Protein AF-A0A538H5U3-F1 (afdb_monomer_lite)

Foldseek 3Di:
DDDDDDAWDWDQALPDTDTHHDDDPDPVVLVVVQVVQVVDPDRDDRDPDDDFVPPPWWKKFQDWFQDDVRLVVSQVVCVVVVNPPFDWDADSPGTITTIDTDDPDPVRQVVVQVVSVVVPTNIDIDGDD

Radius of gyration: 19.29 Å; chains: 1; bounding box: 53×36×42 Å

pLDDT: mean 81.18, std 13.96, range [40.25, 96.81]

Structure (mmCIF, N/CA/C/O backbone):
data_AF-A0A538H5U3-F1
#
_entry.id   AF-A0A538H5U3-F1
#
loop_
_atom_site.group_PDB
_atom_site.id
_atom_site.type_symbol
_atom_site.label_atom_id
_atom_site.label_alt_id
_atom_site.label_comp_id
_atom_site.label_asym_id
_atom_site.label_entity_id
_atom_site.label_seq_id
_atom_site.pdbx_PDB_ins_code
_atom_site.Cartn_x
_atom_site.Cartn_y
_atom_site.Cartn_z
_atom_site.occupancy
_atom_site.B_iso_or_equiv
_atom_site.auth_seq_id
_atom_site.auth_comp_id
_atom_site.auth_asym_id
_atom_site.auth_atom_id
_atom_site.pdbx_PDB_model_num
ATOM 1 N N . MET A 1 1 ? 34.762 -12.900 -8.981 1.00 40.25 1 MET A N 1
ATOM 2 C CA . MET A 1 1 ? 33.524 -12.637 -8.218 1.00 40.25 1 MET A CA 1
ATOM 3 C C . MET A 1 1 ? 32.520 -12.069 -9.204 1.00 40.25 1 MET A C 1
ATOM 5 O O . MET A 1 1 ? 32.847 -11.065 -9.822 1.00 40.25 1 MET A O 1
ATOM 9 N N . ALA A 1 2 ? 31.402 -12.750 -9.464 1.00 48.62 2 ALA A N 1
ATOM 10 C CA . ALA A 1 2 ? 30.382 -12.232 -10.377 1.00 48.62 2 ALA A CA 1
ATOM 11 C C . ALA A 1 2 ? 29.646 -11.078 -9.681 1.00 48.62 2 ALA A C 1
ATOM 13 O O . ALA A 1 2 ? 29.140 -11.260 -8.575 1.00 48.62 2 ALA A O 1
ATOM 14 N N . GLN A 1 3 ? 29.654 -9.892 -10.285 1.00 57.41 3 GLN A N 1
ATOM 15 C CA . GLN A 1 3 ? 28.801 -8.782 -9.862 1.00 57.41 3 GLN A CA 1
ATOM 16 C C . GLN A 1 3 ? 27.372 -9.131 -10.309 1.00 57.41 3 GLN A C 1
ATOM 18 O O . GLN A 1 3 ? 27.174 -9.483 -11.468 1.00 57.41 3 GLN A O 1
ATOM 23 N N . GLY A 1 4 ? 26.411 -9.166 -9.381 1.00 59.28 4 GLY A N 1
ATOM 24 C CA . GLY A 1 4 ? 25.007 -9.490 -9.678 1.00 59.28 4 GLY A CA 1
ATOM 25 C C . GLY A 1 4 ? 24.301 -8.416 -10.518 1.00 59.28 4 GLY A C 1
ATOM 26 O O . GLY A 1 4 ? 24.889 -7.379 -10.818 1.00 59.28 4 GLY A O 1
ATOM 27 N N . PHE A 1 5 ? 23.033 -8.653 -10.881 1.00 65.88 5 PHE A N 1
ATOM 28 C CA . PHE A 1 5 ? 22.211 -7.668 -11.597 1.00 65.88 5 PHE A CA 1
ATOM 29 C C . PHE A 1 5 ? 21.986 -6.419 -10.745 1.00 65.88 5 PHE A C 1
ATOM 31 O O . PHE A 1 5 ? 21.582 -6.506 -9.586 1.00 65.88 5 PHE A O 1
ATOM 38 N N . THR A 1 6 ? 22.213 -5.253 -11.337 1.00 62.59 6 THR A N 1
ATOM 39 C CA . THR A 1 6 ? 21.736 -3.978 -10.801 1.00 62.59 6 THR A CA 1
ATOM 40 C C . THR A 1 6 ? 20.250 -3.808 -11.185 1.00 62.59 6 THR A C 1
ATOM 42 O O . THR A 1 6 ? 19.846 -4.260 -12.253 1.00 62.59 6 THR A O 1
ATOM 45 N N . PHE A 1 7 ? 19.421 -3.199 -10.316 1.00 64.56 7 PHE A N 1
ATOM 46 C CA . PHE A 1 7 ? 17.968 -2.937 -10.508 1.00 64.56 7 PHE A CA 1
ATOM 47 C C . PHE A 1 7 ? 16.969 -4.102 -10.321 1.00 64.56 7 PHE A C 1
ATOM 49 O O . PHE A 1 7 ? 15.891 -4.095 -10.914 1.00 64.56 7 PHE A O 1
ATOM 56 N N . THR A 1 8 ? 17.265 -5.072 -9.450 1.00 70.94 8 THR A N 1
ATOM 57 C CA . THR A 1 8 ? 16.282 -6.079 -9.000 1.00 70.94 8 THR A CA 1
ATOM 58 C C . THR A 1 8 ? 15.445 -5.608 -7.796 1.00 70.94 8 THR A C 1
ATOM 60 O O . THR A 1 8 ? 16.026 -5.128 -6.827 1.00 70.94 8 THR A O 1
ATOM 63 N N . ALA A 1 9 ? 14.129 -5.817 -7.786 1.00 70.94 9 ALA A N 1
ATOM 64 C CA . ALA A 1 9 ? 13.249 -5.738 -6.622 1.00 70.94 9 ALA A CA 1
ATOM 65 C C . ALA A 1 9 ? 12.913 -7.142 -6.095 1.00 70.94 9 ALA A C 1
ATOM 67 O O . ALA A 1 9 ? 13.073 -8.135 -6.805 1.00 70.94 9 ALA A O 1
ATOM 68 N N . ILE A 1 10 ? 12.473 -7.218 -4.839 1.00 73.25 10 ILE A N 1
ATOM 69 C CA . ILE A 1 10 ? 11.878 -8.429 -4.284 1.00 73.25 10 ILE A CA 1
ATOM 70 C C . ILE A 1 10 ? 10.392 -8.184 -4.113 1.00 73.25 10 ILE A C 1
ATOM 72 O O . ILE A 1 10 ? 10.000 -7.316 -3.340 1.00 73.25 10 ILE A O 1
ATOM 76 N N . GLU A 1 11 ? 9.577 -8.948 -4.821 1.00 71.88 11 GLU A N 1
ATOM 77 C CA . GLU A 1 11 ? 8.144 -8.971 -4.564 1.00 71.88 11 GLU A CA 1
ATOM 78 C C . GLU A 1 11 ? 7.866 -10.009 -3.497 1.00 71.88 11 GLU A C 1
ATOM 80 O O . GLU A 1 11 ? 8.173 -11.198 -3.659 1.00 71.88 11 GLU A O 1
ATOM 85 N N . VAL A 1 12 ? 7.356 -9.496 -2.376 1.00 68.81 12 VAL A N 1
ATOM 86 C CA . VAL A 1 12 ? 6.951 -10.288 -1.226 1.00 68.81 12 VAL A CA 1
ATOM 87 C C . VAL A 1 12 ? 5.613 -10.903 -1.572 1.00 68.81 12 VAL A C 1
ATOM 89 O O . VAL A 1 12 ? 4.557 -10.283 -1.482 1.00 68.81 12 VAL A O 1
ATOM 92 N N . GLY A 1 13 ? 5.684 -12.154 -1.995 1.00 61.12 13 GLY A N 1
ATOM 93 C CA . GLY A 1 13 ? 4.560 -13.043 -1.832 1.00 61.12 13 GLY A CA 1
ATOM 94 C C . GLY A 1 13 ? 4.479 -13.446 -0.367 1.00 61.12 13 GLY A C 1
ATOM 95 O O . GLY A 1 13 ? 5.483 -13.518 0.339 1.00 61.12 13 GLY A O 1
ATOM 96 N N . CYS A 1 14 ? 3.287 -13.799 0.086 1.00 63.03 14 CYS A N 1
ATOM 97 C CA . CYS A 1 14 ? 3.049 -14.233 1.462 1.00 63.03 14 CYS A CA 1
ATOM 98 C C . CYS A 1 14 ? 3.954 -15.403 1.905 1.00 63.03 14 CYS A C 1
ATOM 100 O O . CYS A 1 14 ? 4.133 -15.633 3.095 1.00 63.03 14 CYS A O 1
ATOM 102 N N . ASN A 1 15 ? 4.496 -16.173 0.954 1.00 67.31 15 ASN A N 1
ATOM 103 C CA . ASN A 1 15 ? 5.328 -17.352 1.208 1.00 67.31 15 ASN A CA 1
ATOM 104 C C . ASN A 1 15 ? 6.512 -17.479 0.239 1.00 67.31 15 ASN A C 1
ATOM 106 O O . ASN A 1 15 ? 7.179 -18.513 0.209 1.00 67.31 15 ASN A O 1
ATOM 110 N N . GLU A 1 16 ? 6.743 -16.476 -0.602 1.00 69.06 16 GLU A N 1
ATOM 111 C CA . GLU A 1 16 ? 7.775 -16.536 -1.628 1.00 69.06 16 GLU A CA 1
ATOM 112 C C . GLU A 1 16 ? 8.367 -15.161 -1.894 1.00 69.06 16 GLU A C 1
ATOM 114 O O . GLU A 1 16 ? 7.733 -14.131 -1.685 1.00 69.06 16 GLU A O 1
ATOM 119 N N . PHE A 1 17 ? 9.593 -15.169 -2.398 1.00 70.12 17 PHE A N 1
ATOM 120 C CA . PHE A 1 17 ? 10.297 -13.961 -2.783 1.00 70.12 17 PHE A CA 1
ATOM 121 C C . PHE A 1 17 ? 10.656 -14.071 -4.254 1.00 70.12 17 PHE A C 1
ATOM 123 O O . PHE A 1 17 ? 11.394 -14.975 -4.656 1.00 70.12 17 PHE A O 1
ATOM 130 N N . ARG A 1 18 ? 10.136 -13.150 -5.061 1.00 78.00 18 ARG A N 1
ATOM 131 C CA . ARG A 1 18 ? 10.490 -13.057 -6.481 1.00 78.00 18 ARG A CA 1
ATOM 132 C C . ARG A 1 18 ? 11.540 -11.985 -6.661 1.00 78.00 18 ARG A C 1
ATOM 134 O O . ARG A 1 18 ? 11.316 -10.872 -6.218 1.00 78.00 18 ARG A O 1
ATOM 141 N N . VAL A 1 19 ? 12.652 -12.295 -7.325 1.00 78.38 19 VAL A N 1
ATOM 142 C CA . VAL A 1 19 ? 13.695 -11.311 -7.655 1.00 78.38 19 VAL A CA 1
ATOM 143 C C . VAL A 1 19 ? 13.455 -10.810 -9.076 1.00 78.38 19 VAL A C 1
ATOM 145 O O . VAL A 1 19 ? 13.689 -11.538 -10.039 1.00 78.38 19 VAL A O 1
ATOM 148 N N . VAL A 1 20 ? 12.975 -9.581 -9.209 1.00 78.06 20 VAL A N 1
ATOM 149 C CA . VAL A 1 20 ? 12.449 -9.023 -10.462 1.00 78.06 20 VAL A CA 1
ATOM 150 C C . VAL A 1 20 ? 13.281 -7.835 -10.919 1.00 78.06 20 VAL A C 1
ATOM 152 O O . VAL A 1 20 ? 13.527 -6.945 -10.127 1.00 78.06 20 VAL A O 1
ATOM 155 N N . ILE A 1 21 ? 13.739 -7.765 -12.170 1.00 78.50 21 ILE A N 1
ATOM 156 C CA . ILE A 1 21 ? 14.490 -6.589 -12.659 1.00 78.50 21 ILE A CA 1
ATOM 157 C C . ILE A 1 21 ? 13.496 -5.544 -13.175 1.00 78.50 21 ILE A C 1
ATOM 159 O O . ILE A 1 21 ? 12.638 -5.881 -13.989 1.00 78.50 21 ILE A O 1
ATOM 163 N N . ARG A 1 22 ? 13.618 -4.293 -12.716 1.00 70.50 22 ARG A N 1
ATOM 164 C CA . ARG A 1 22 ? 12.764 -3.151 -13.100 1.00 70.50 22 ARG A CA 1
ATOM 165 C C . ARG A 1 22 ? 13.595 -2.029 -13.744 1.00 70.50 22 ARG A C 1
ATOM 167 O O . ARG A 1 22 ? 14.820 -2.096 -13.774 1.00 70.50 22 ARG A O 1
ATOM 174 N N . GLY A 1 23 ? 12.936 -0.975 -14.233 1.00 65.44 23 GLY A N 1
ATOM 175 C CA . GLY A 1 23 ? 13.608 0.242 -14.723 1.00 65.44 23 GLY A CA 1
ATOM 176 C C . GLY A 1 23 ? 14.023 0.205 -16.195 1.00 65.44 23 GLY A C 1
ATOM 177 O O . GLY A 1 23 ? 14.819 1.032 -16.631 1.00 65.44 23 GLY A O 1
ATOM 178 N N . TYR A 1 24 ? 13.478 -0.740 -16.958 1.00 74.38 24 TYR A N 1
ATOM 179 C CA . TYR A 1 24 ? 13.530 -0.736 -18.413 1.00 74.38 24 TYR A CA 1
ATOM 180 C C . TYR A 1 24 ? 12.115 -0.602 -18.967 1.00 74.38 24 TYR A C 1
ATOM 182 O O . TYR A 1 24 ? 11.163 -1.168 -18.439 1.00 74.38 24 TYR A O 1
ATOM 190 N N . ASP A 1 25 ? 11.993 0.149 -20.050 1.00 71.62 25 ASP A N 1
ATOM 191 C CA . ASP A 1 25 ? 10.736 0.477 -20.718 1.00 71.62 25 ASP A CA 1
ATOM 192 C C . ASP A 1 25 ? 10.589 -0.245 -22.067 1.00 71.62 25 ASP A C 1
ATOM 194 O O . ASP A 1 25 ? 9.581 -0.084 -22.756 1.00 71.62 25 ASP A O 1
ATOM 198 N N . THR A 1 26 ? 11.570 -1.079 -22.448 1.00 81.69 26 THR A N 1
ATOM 199 C CA . THR A 1 26 ? 11.531 -1.830 -23.708 1.00 81.69 26 THR A CA 1
ATOM 200 C C . THR A 1 26 ? 11.786 -3.326 -23.548 1.00 81.69 26 THR A C 1
ATOM 202 O O . THR A 1 26 ? 12.630 -3.786 -22.775 1.00 81.69 26 THR A O 1
ATOM 205 N N . PHE A 1 27 ? 11.091 -4.100 -24.379 1.00 82.94 27 PHE A N 1
ATOM 206 C CA . PHE A 1 27 ? 11.262 -5.546 -24.497 1.00 82.94 27 PHE A CA 1
ATOM 207 C C . PHE A 1 27 ? 12.662 -5.942 -24.986 1.00 82.94 27 PHE A C 1
ATOM 209 O O . PHE A 1 27 ? 13.217 -6.948 -24.548 1.00 82.94 27 PHE A O 1
ATOM 216 N N . ALA A 1 28 ? 13.256 -5.134 -25.868 1.00 88.62 28 ALA A N 1
ATOM 217 C CA . ALA A 1 28 ? 14.603 -5.377 -26.371 1.00 88.62 28 ALA A CA 1
ATOM 218 C C . ALA A 1 28 ? 15.636 -5.351 -25.232 1.00 88.62 28 ALA A C 1
ATOM 220 O O . ALA A 1 28 ? 16.482 -6.242 -25.154 1.00 88.62 28 ALA A O 1
ATOM 221 N N . THR A 1 29 ? 15.515 -4.387 -24.311 1.00 84.19 29 THR A N 1
ATOM 222 C CA . THR A 1 29 ? 16.334 -4.327 -23.093 1.00 84.19 29 THR A CA 1
ATOM 223 C C . THR A 1 29 ? 16.114 -5.561 -22.214 1.00 84.19 29 THR A C 1
ATOM 225 O O . THR A 1 29 ? 17.083 -6.161 -21.752 1.00 84.19 29 THR A O 1
ATOM 228 N N . ALA A 1 30 ? 14.864 -6.003 -22.043 1.00 84.50 30 ALA A N 1
ATOM 229 C CA . ALA A 1 30 ? 14.535 -7.179 -21.236 1.00 84.50 30 ALA A CA 1
ATOM 230 C C . ALA A 1 30 ? 15.154 -8.486 -21.780 1.00 84.50 30 ALA A C 1
ATOM 232 O O . ALA A 1 30 ? 15.736 -9.267 -21.025 1.00 84.50 30 ALA A O 1
ATOM 233 N N . VAL A 1 31 ? 15.082 -8.715 -23.098 1.00 89.62 31 VAL A N 1
ATOM 234 C CA . VAL A 1 31 ? 15.668 -9.899 -23.761 1.00 89.62 31 VAL A CA 1
ATOM 235 C C . VAL A 1 31 ? 17.191 -9.876 -23.694 1.00 89.62 31 VAL A C 1
ATOM 237 O O . VAL A 1 31 ? 17.803 -10.901 -23.400 1.00 89.62 31 VAL A O 1
ATOM 240 N N . ALA A 1 32 ? 17.808 -8.709 -23.896 1.00 88.12 32 ALA A N 1
ATOM 241 C CA . ALA A 1 32 ? 19.256 -8.570 -23.787 1.00 88.12 32 ALA A CA 1
ATOM 242 C C . ALA A 1 32 ? 19.762 -8.949 -22.381 1.00 88.12 32 ALA A C 1
ATOM 244 O O . ALA A 1 32 ? 20.723 -9.710 -22.260 1.00 88.12 32 ALA A O 1
ATOM 245 N N . ILE A 1 33 ? 19.066 -8.497 -21.330 1.00 85.06 33 ILE A N 1
ATOM 246 C CA . ILE A 1 33 ? 19.362 -8.848 -19.931 1.00 85.06 33 ILE A CA 1
ATOM 247 C C . ILE A 1 33 ? 19.188 -10.355 -19.693 1.00 85.06 33 ILE A C 1
ATOM 249 O O . ILE A 1 33 ? 20.033 -10.993 -19.061 1.00 85.06 33 ILE A O 1
ATOM 253 N N . GLN A 1 34 ? 18.114 -10.955 -20.212 1.00 88.00 34 GLN A N 1
ATOM 254 C CA . GLN A 1 34 ? 17.884 -12.396 -20.095 1.00 88.00 34 GLN A CA 1
ATOM 255 C C . GLN A 1 34 ? 18.978 -13.220 -20.790 1.00 88.00 34 GLN A C 1
ATOM 257 O O . GLN A 1 34 ? 19.439 -14.220 -20.233 1.00 88.00 34 GLN A O 1
ATOM 262 N N . ASP A 1 35 ? 19.397 -12.823 -21.988 1.00 90.19 35 ASP A N 1
ATOM 263 C CA . ASP A 1 35 ? 20.439 -13.518 -22.742 1.00 90.19 35 ASP A CA 1
ATOM 264 C C . ASP A 1 35 ? 21.804 -13.410 -22.056 1.00 90.19 35 ASP A C 1
ATOM 266 O O . ASP A 1 35 ? 22.543 -14.397 -21.993 1.00 90.19 35 ASP A O 1
ATOM 270 N N . GLU A 1 36 ? 22.131 -12.248 -21.484 1.00 85.38 36 GLU A N 1
ATOM 271 C CA . GLU A 1 36 ? 23.310 -12.064 -20.634 1.00 85.38 36 GLU A CA 1
ATOM 272 C C . GLU A 1 36 ? 23.256 -12.981 -19.402 1.00 85.38 36 GLU A C 1
ATOM 274 O O . GLU A 1 36 ? 24.214 -13.705 -19.110 1.00 85.38 36 GLU A O 1
ATOM 279 N N . ALA A 1 37 ? 22.105 -13.042 -18.730 1.00 84.50 37 ALA A N 1
ATOM 280 C CA . ALA A 1 37 ? 21.898 -13.875 -17.551 1.00 84.50 37 ALA A CA 1
ATOM 281 C C . ALA A 1 37 ? 22.051 -15.374 -17.830 1.00 84.50 37 ALA A C 1
ATOM 283 O O . ALA A 1 37 ? 22.656 -16.107 -17.041 1.00 84.50 37 ALA A O 1
ATOM 284 N N . ARG A 1 38 ? 21.524 -15.837 -18.969 1.00 88.12 38 ARG A N 1
ATOM 285 C CA . ARG A 1 38 ? 21.533 -17.251 -19.371 1.00 88.12 38 ARG A CA 1
ATOM 286 C C . ARG A 1 38 ? 22.908 -17.763 -19.782 1.00 88.12 38 ARG A C 1
ATOM 288 O O . ARG A 1 38 ? 23.121 -18.975 -19.751 1.00 88.12 38 ARG A O 1
ATOM 295 N N . ARG A 1 39 ? 23.849 -16.870 -20.111 1.00 86.62 39 ARG A N 1
ATOM 296 C CA . ARG A 1 39 ? 25.274 -17.222 -20.270 1.00 86.62 39 ARG A CA 1
ATOM 297 C C . ARG A 1 39 ? 25.924 -17.617 -18.939 1.00 86.62 39 ARG A C 1
ATOM 299 O O . ARG A 1 39 ? 26.971 -18.258 -18.946 1.00 86.62 39 ARG A O 1
ATOM 306 N N . SER A 1 40 ? 25.291 -17.274 -17.817 1.00 81.44 40 SER A N 1
ATOM 307 C CA . SER A 1 40 ? 25.631 -17.729 -16.465 1.00 81.44 40 SER A CA 1
ATOM 308 C C . SER A 1 40 ? 24.688 -18.863 -16.008 1.00 81.44 40 SER A C 1
ATOM 310 O O . SER A 1 40 ? 24.036 -19.527 -16.816 1.00 81.44 40 SER A O 1
ATOM 312 N N . THR A 1 41 ? 24.604 -19.136 -14.702 1.00 83.12 41 THR A N 1
ATOM 313 C CA . THR A 1 41 ? 23.691 -20.148 -14.129 1.00 83.12 41 THR A CA 1
ATOM 314 C C . THR A 1 41 ? 22.261 -19.643 -13.935 1.00 83.12 41 THR A C 1
ATOM 316 O O . THR A 1 41 ? 21.360 -20.450 -13.714 1.00 83.12 41 THR A O 1
ATOM 319 N N . PHE A 1 42 ? 22.032 -18.332 -14.041 1.00 82.25 42 PHE A N 1
ATOM 320 C CA . PHE A 1 42 ? 20.705 -17.748 -13.892 1.00 82.25 42 PHE A CA 1
ATOM 321 C C . PHE A 1 42 ? 19.793 -18.157 -15.049 1.00 82.25 42 PHE A C 1
ATOM 323 O O . PHE A 1 42 ? 20.214 -18.318 -16.199 1.00 82.25 42 PHE A O 1
ATOM 330 N N . ARG A 1 43 ? 18.516 -18.341 -14.735 1.00 86.00 43 ARG A N 1
ATOM 331 C CA . ARG A 1 43 ? 17.469 -18.665 -15.705 1.00 86.00 43 ARG A CA 1
ATOM 332 C C . ARG A 1 43 ? 16.296 -17.699 -15.527 1.00 86.00 43 ARG A C 1
ATOM 334 O O . ARG A 1 43 ? 15.199 -18.161 -15.237 1.00 86.00 43 ARG A O 1
ATOM 341 N N . PRO A 1 44 ? 16.519 -16.373 -15.640 1.00 84.62 44 PRO A N 1
ATOM 342 C CA . PRO A 1 44 ? 15.438 -15.427 -15.457 1.00 84.62 44 PRO A CA 1
ATOM 343 C C . PRO A 1 44 ? 14.456 -15.539 -16.617 1.00 84.62 44 PRO A C 1
ATOM 345 O O . PRO A 1 44 ? 14.812 -15.811 -17.773 1.00 84.62 44 PRO A O 1
ATOM 348 N N . THR A 1 45 ? 13.206 -15.304 -16.289 1.00 83.12 45 THR A N 1
ATOM 349 C CA . THR A 1 45 ? 12.112 -15.080 -17.216 1.00 83.12 45 THR A CA 1
ATOM 350 C C . THR A 1 45 ? 12.033 -13.582 -17.513 1.00 83.12 45 THR A C 1
ATOM 352 O O . THR A 1 45 ? 12.418 -12.751 -16.695 1.00 83.12 45 THR A O 1
ATOM 355 N N . VAL A 1 46 ? 11.623 -13.233 -18.733 1.00 82.38 46 VAL A N 1
ATOM 356 C CA . VAL A 1 46 ? 11.218 -11.861 -19.051 1.00 82.38 46 VAL A CA 1
ATOM 357 C C . VAL A 1 46 ? 9.722 -11.854 -18.878 1.00 82.38 46 VAL A C 1
ATOM 359 O O . VAL A 1 46 ? 9.020 -12.593 -19.569 1.00 82.38 46 VAL A O 1
ATOM 362 N N . GLU A 1 47 ? 9.260 -11.050 -17.939 1.00 72.31 47 GLU A N 1
ATOM 363 C CA . GLU A 1 47 ? 7.854 -10.944 -17.604 1.00 72.31 47 GLU A CA 1
ATOM 364 C C . GLU A 1 47 ? 7.442 -9.501 -17.865 1.00 72.31 47 GLU A C 1
ATOM 366 O O . GLU A 1 47 ? 7.986 -8.568 -17.280 1.00 72.31 47 GLU A O 1
ATOM 371 N N . CYS A 1 48 ? 6.511 -9.303 -18.794 1.00 63.66 48 CYS A N 1
ATOM 372 C CA . CYS A 1 48 ? 5.809 -8.034 -18.901 1.00 63.66 48 CYS A CA 1
ATOM 373 C C . CYS A 1 48 ? 4.734 -8.037 -17.818 1.00 63.66 48 CYS A C 1
ATOM 375 O O . CYS A 1 48 ? 3.653 -8.580 -18.040 1.00 63.66 48 CYS A O 1
ATOM 377 N N . TYR A 1 49 ? 5.033 -7.481 -16.650 1.00 57.81 49 TYR A N 1
ATOM 378 C CA . TYR A 1 49 ? 4.051 -7.351 -15.583 1.00 57.81 49 TYR A CA 1
ATOM 379 C C . TYR A 1 49 ? 4.111 -5.936 -14.992 1.00 57.81 49 TYR A C 1
ATOM 381 O O . TYR A 1 49 ? 5.170 -5.304 -14.972 1.00 57.81 49 TYR A O 1
ATOM 389 N N . HIS A 1 50 ? 2.946 -5.400 -14.619 1.00 51.56 50 HIS A N 1
ATOM 390 C CA . HIS A 1 50 ? 2.837 -4.093 -13.973 1.00 51.56 50 HIS A CA 1
ATOM 391 C C . HIS A 1 50 ? 3.623 -4.169 -12.660 1.00 51.56 50 HIS A C 1
ATOM 393 O O . HIS A 1 50 ? 3.431 -5.113 -11.894 1.00 51.56 50 HIS A O 1
ATOM 399 N N . ALA A 1 51 ? 4.535 -3.227 -12.409 1.00 48.28 51 ALA A N 1
ATOM 400 C CA . ALA A 1 51 ? 5.082 -3.098 -11.063 1.00 48.28 51 ALA A CA 1
ATOM 401 C C . ALA A 1 51 ? 3.880 -2.873 -10.127 1.00 48.28 51 ALA A C 1
ATOM 403 O O . ALA A 1 51 ? 3.122 -1.970 -10.456 1.00 48.28 51 ALA A O 1
ATOM 404 N N . PRO A 1 52 ? 3.663 -3.649 -9.044 1.00 48.91 52 PRO A N 1
ATOM 405 C CA . PRO A 1 52 ? 2.541 -3.398 -8.134 1.00 48.91 52 PRO A CA 1
ATOM 406 C C . PRO A 1 52 ? 2.482 -1.901 -7.782 1.00 48.91 52 PRO A C 1
ATOM 408 O O . PRO A 1 52 ? 3.549 -1.347 -7.488 1.00 48.91 52 PRO A O 1
ATOM 411 N N . ASP A 1 53 ? 1.364 -1.164 -7.828 1.00 54.44 53 ASP A N 1
ATOM 412 C CA . ASP A 1 53 ? -0.088 -1.364 -8.094 1.00 54.44 53 ASP A CA 1
ATOM 413 C C . ASP A 1 53 ? -0.615 -2.701 -8.648 1.00 54.44 53 ASP A C 1
ATOM 415 O O . ASP A 1 53 ? -0.482 -3.005 -9.837 1.00 54.44 53 ASP A O 1
ATOM 419 N N . LYS A 1 54 ? -1.272 -3.512 -7.809 1.00 47.22 54 LYS A N 1
ATOM 420 C CA . LYS A 1 54 ? -1.803 -4.813 -8.249 1.00 47.22 54 LYS A CA 1
ATOM 421 C C . LYS A 1 54 ? -2.936 -4.708 -9.283 1.00 47.22 54 LYS A C 1
ATOM 423 O O . LYS A 1 54 ? -2.992 -5.581 -10.152 1.00 47.22 54 LYS A O 1
ATOM 428 N N . ASN A 1 55 ? -3.743 -3.638 -9.270 1.00 44.91 55 ASN A N 1
ATOM 429 C CA . ASN A 1 55 ? -4.870 -3.430 -10.196 1.00 44.91 55 ASN A CA 1
ATOM 430 C C . ASN A 1 55 ? -4.956 -2.025 -10.825 1.00 44.91 55 AS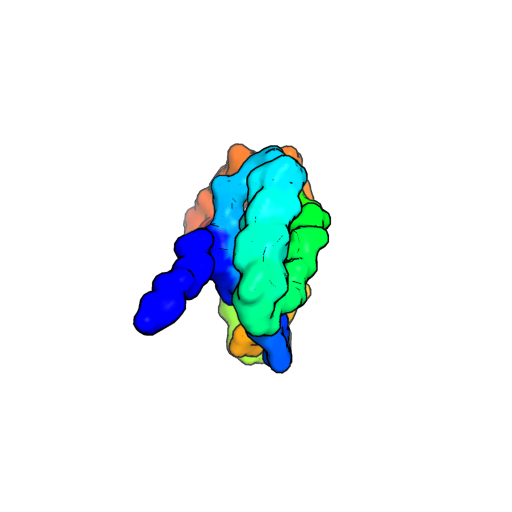N A C 1
ATOM 432 O O . ASN A 1 55 ? -5.880 -1.764 -11.599 1.00 44.91 55 ASN A O 1
ATOM 436 N N . GLY A 1 56 ? -4.011 -1.122 -10.544 1.00 52.09 56 GLY A N 1
ATOM 437 C CA . GLY A 1 56 ? -4.074 0.263 -11.034 1.00 52.09 56 GLY A CA 1
ATOM 438 C C . GLY A 1 56 ? -5.242 1.064 -10.446 1.00 52.09 56 GLY A C 1
ATOM 439 O O . GLY A 1 56 ? -5.660 2.067 -11.031 1.00 52.09 56 GLY A O 1
ATOM 440 N N . GLU A 1 57 ? -5.806 0.596 -9.330 1.00 63.84 57 GLU A N 1
ATOM 441 C CA . GLU A 1 57 ? -6.777 1.348 -8.552 1.00 63.84 57 GLU A CA 1
ATOM 442 C C . GLU A 1 57 ? -6.019 2.151 -7.507 1.00 63.84 57 GLU A C 1
ATOM 444 O O . GLU A 1 57 ? -5.373 1.597 -6.627 1.00 63.84 57 GLU A O 1
ATOM 449 N N . LEU A 1 58 ? -6.137 3.472 -7.591 1.00 77.06 58 LEU A N 1
ATOM 450 C CA . LEU A 1 58 ? -5.725 4.334 -6.498 1.00 77.06 58 LEU A CA 1
ATOM 451 C C . LEU A 1 58 ? -6.531 3.944 -5.264 1.00 77.06 58 LEU A C 1
ATOM 453 O O . LEU A 1 58 ? -7.769 3.973 -5.290 1.00 77.06 58 LEU A O 1
ATOM 457 N N . GLU A 1 59 ? -5.829 3.622 -4.190 1.00 86.56 59 GLU A N 1
ATOM 458 C CA . GLU A 1 59 ? -6.436 3.377 -2.898 1.00 86.56 59 GLU A CA 1
ATOM 459 C C . GLU A 1 59 ? -5.968 4.404 -1.882 1.00 86.56 59 GLU A C 1
ATOM 461 O O . GLU A 1 59 ? -4.835 4.878 -1.893 1.00 86.56 59 GLU A O 1
ATOM 466 N N . VAL A 1 60 ? -6.886 4.786 -1.006 1.00 91.00 60 VAL A N 1
ATOM 467 C CA . VAL A 1 60 ? -6.567 5.576 0.171 1.00 91.00 60 VAL A CA 1
ATOM 468 C C . VAL A 1 60 ? -6.706 4.663 1.370 1.00 91.00 60 VAL A C 1
ATOM 470 O O . VAL A 1 60 ? -7.828 4.385 1.808 1.00 91.00 60 VAL A O 1
ATOM 473 N N . ALA A 1 61 ? -5.571 4.229 1.901 1.00 92.62 61 ALA A N 1
ATOM 474 C CA . ALA A 1 61 ? -5.475 3.555 3.179 1.00 92.62 61 ALA A CA 1
ATOM 475 C C . ALA A 1 61 ? -6.017 4.489 4.260 1.00 92.62 61 ALA A C 1
ATOM 477 O O . ALA A 1 61 ? -5.492 5.578 4.471 1.00 92.62 61 ALA A O 1
ATOM 478 N N . MET A 1 62 ? -7.088 4.091 4.942 1.00 94.19 62 MET A N 1
ATOM 479 C CA . MET A 1 62 ? -7.712 4.810 6.062 1.00 94.19 62 MET A CA 1
ATOM 480 C C . MET A 1 62 ? -7.074 4.433 7.409 1.00 94.19 62 MET A C 1
ATOM 482 O O . MET A 1 62 ? -7.180 5.183 8.388 1.00 94.19 62 MET A O 1
ATOM 486 N N . GLY A 1 63 ? -6.419 3.271 7.465 1.00 92.69 63 GLY A N 1
ATOM 487 C CA . GLY A 1 63 ? -5.617 2.788 8.586 1.00 92.69 63 GLY A CA 1
ATOM 488 C C . GLY A 1 63 ? -5.511 1.263 8.609 1.00 92.69 63 GLY A C 1
ATOM 489 O O . GLY A 1 63 ? -6.274 0.579 7.940 1.00 92.69 63 GLY A O 1
ATOM 490 N N . HIS A 1 64 ? -4.605 0.729 9.429 1.00 92.88 64 HIS A N 1
ATOM 491 C CA . HIS A 1 64 ? -4.365 -0.714 9.546 1.00 92.88 64 HIS A CA 1
ATOM 492 C C . HIS A 1 64 ? -4.756 -1.241 10.925 1.00 92.88 64 HIS A C 1
ATOM 494 O O . HIS A 1 64 ? -4.792 -0.506 11.918 1.00 92.88 64 HIS A O 1
ATOM 500 N N . ALA A 1 65 ? -5.000 -2.542 10.998 1.00 94.06 65 ALA A N 1
ATOM 501 C CA . ALA A 1 65 ? -5.326 -3.254 12.216 1.00 94.06 65 ALA A CA 1
ATOM 502 C C . ALA A 1 65 ? -4.638 -4.629 12.265 1.00 94.06 65 ALA A C 1
ATOM 504 O O . ALA A 1 65 ? -4.501 -5.302 11.246 1.00 94.06 65 ALA A O 1
ATOM 505 N N . PRO A 1 66 ? -4.224 -5.088 13.458 1.00 92.25 66 PRO A N 1
ATOM 506 C CA . PRO A 1 66 ? -3.454 -6.327 13.600 1.00 92.25 66 PRO A CA 1
ATOM 507 C C . PRO A 1 66 ? -4.297 -7.594 13.406 1.00 92.25 66 PRO A C 1
ATOM 509 O O . PRO A 1 66 ? -3.761 -8.674 13.170 1.00 92.25 66 PRO A O 1
ATOM 512 N N . ASP A 1 67 ? -5.616 -7.476 13.531 1.00 94.62 67 ASP A N 1
ATOM 513 C CA . ASP A 1 67 ? -6.557 -8.579 13.449 1.00 94.62 67 ASP A CA 1
ATOM 514 C C . ASP A 1 67 ? -7.888 -8.115 12.855 1.00 94.62 67 ASP A C 1
ATOM 516 O O . ASP A 1 67 ? -8.182 -6.921 12.746 1.00 94.62 67 ASP A O 1
ATOM 520 N N . LEU A 1 68 ? -8.698 -9.092 12.460 1.00 92.44 68 LEU A N 1
ATOM 521 C CA . LEU A 1 68 ? -9.929 -8.853 11.720 1.00 92.44 68 LEU A CA 1
ATOM 522 C C . LEU A 1 68 ? -10.983 -8.116 12.555 1.00 92.44 68 LEU A C 1
ATOM 524 O O . LEU A 1 68 ? -11.789 -7.369 12.003 1.00 92.44 68 LEU A O 1
ATOM 528 N N . ASP A 1 69 ? -11.010 -8.332 13.869 1.00 96.69 69 ASP A N 1
ATOM 529 C CA . ASP A 1 69 ? -12.016 -7.718 14.736 1.00 96.69 69 ASP A CA 1
ATOM 530 C C . ASP A 1 69 ? -11.714 -6.231 14.931 1.00 96.69 69 ASP A C 1
ATOM 532 O O . ASP A 1 69 ? -12.600 -5.385 14.782 1.00 96.69 69 ASP A O 1
ATOM 536 N N . SER A 1 70 ? -10.444 -5.904 15.151 1.00 95.94 70 SER A N 1
ATOM 537 C CA . SER A 1 70 ? -9.937 -4.534 15.189 1.00 95.94 70 SER A CA 1
ATOM 538 C C . SER A 1 70 ? -10.130 -3.828 13.842 1.00 95.94 70 SER A C 1
ATOM 540 O O . SER A 1 70 ? -10.553 -2.673 13.807 1.00 95.94 70 SER A O 1
ATOM 542 N N . ALA A 1 71 ? -9.912 -4.531 12.726 1.00 95.88 71 ALA A N 1
ATOM 543 C CA . ALA A 1 71 ? -10.119 -3.996 11.381 1.00 95.88 71 ALA A CA 1
ATOM 544 C C . ALA A 1 71 ? -11.600 -3.688 11.101 1.00 95.88 71 ALA A C 1
ATOM 546 O O . ALA A 1 71 ? -11.943 -2.616 10.610 1.00 95.88 71 ALA A O 1
ATOM 547 N N . LYS A 1 72 ? -12.520 -4.576 11.501 1.00 95.69 72 LYS A N 1
ATOM 548 C CA . LYS A 1 72 ? -13.971 -4.327 11.4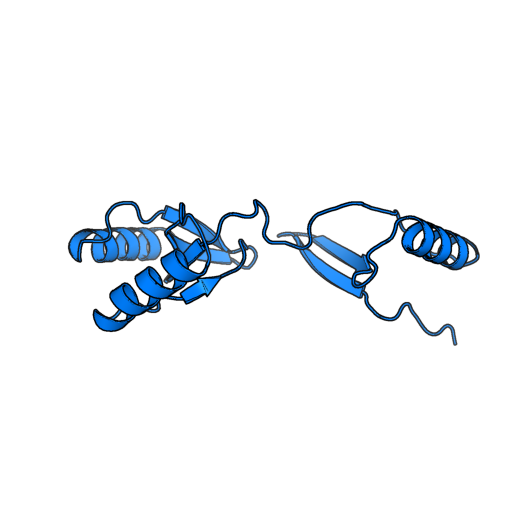13 1.00 95.69 72 LYS A CA 1
ATOM 549 C C . LYS A 1 72 ? -14.414 -3.163 12.294 1.00 95.69 72 LYS A C 1
ATOM 551 O O . LYS A 1 72 ? -15.287 -2.393 11.892 1.00 95.69 72 LYS A O 1
ATOM 556 N N . ALA A 1 73 ? -13.827 -3.026 13.484 1.00 96.81 73 ALA A N 1
ATOM 557 C CA . ALA A 1 73 ? -14.082 -1.878 14.346 1.00 96.81 73 ALA A CA 1
ATOM 558 C C . ALA A 1 73 ? -13.625 -0.572 13.677 1.00 96.81 73 ALA A C 1
ATOM 560 O O . ALA A 1 73 ? -14.345 0.426 13.733 1.00 96.81 73 ALA A O 1
ATOM 561 N N . LEU A 1 74 ? -12.481 -0.594 12.986 1.00 95.62 74 LEU A N 1
ATOM 562 C CA . LEU A 1 74 ? -11.997 0.533 12.196 1.00 95.62 74 LEU A CA 1
ATOM 563 C C . LEU A 1 74 ? -12.929 0.848 11.014 1.00 95.62 74 LEU A C 1
ATOM 565 O O . LEU A 1 74 ? -13.321 2.001 10.873 1.00 95.62 74 LEU A O 1
ATOM 569 N N . VAL A 1 75 ? -13.391 -0.142 10.243 1.00 96.19 75 VAL A N 1
ATOM 570 C CA . VAL A 1 75 ? -14.400 0.059 9.177 1.00 96.19 75 VAL A CA 1
ATOM 571 C C . VAL A 1 75 ? -15.672 0.711 9.728 1.00 96.19 75 VAL A C 1
ATOM 573 O O . VAL A 1 75 ? -16.190 1.667 9.150 1.00 96.19 75 VAL A O 1
ATOM 576 N N . ALA A 1 76 ? -16.175 0.234 10.871 1.00 96.00 76 ALA A N 1
ATOM 577 C CA . ALA A 1 76 ? -17.359 0.808 11.505 1.00 96.00 76 ALA A CA 1
ATOM 578 C C . ALA A 1 76 ? -17.125 2.261 11.951 1.00 96.00 76 ALA A C 1
ATOM 580 O O . ALA A 1 76 ? -18.001 3.111 11.775 1.00 96.00 76 ALA A O 1
ATOM 581 N N . LEU A 1 77 ? -15.940 2.565 12.489 1.00 95.56 77 LEU A N 1
ATOM 582 C CA . LEU A 1 77 ? -15.550 3.926 12.842 1.00 95.56 77 LEU A CA 1
ATOM 583 C C . LEU A 1 77 ? -15.485 4.823 11.598 1.00 95.56 77 LEU A C 1
ATOM 585 O O . LEU A 1 77 ? -16.083 5.898 11.605 1.00 95.56 77 LEU A O 1
ATOM 589 N N . VAL A 1 78 ? -14.828 4.371 10.531 1.00 95.00 78 VAL A N 1
ATOM 590 C CA . VAL A 1 78 ? -14.724 5.070 9.241 1.00 95.00 78 VAL A CA 1
ATOM 591 C C . VAL A 1 78 ? -16.115 5.381 8.674 1.00 95.00 78 VAL A C 1
ATOM 593 O O . VAL A 1 78 ? -16.429 6.546 8.414 1.00 95.00 78 VAL A O 1
ATOM 596 N N . ALA A 1 79 ? -17.013 4.393 8.640 1.00 94.44 79 ALA A N 1
ATOM 597 C CA . ALA A 1 79 ? -18.399 4.579 8.211 1.00 94.44 79 ALA A CA 1
ATOM 598 C C . ALA A 1 79 ? -19.176 5.553 9.115 1.00 94.44 79 ALA A C 1
ATOM 600 O O . ALA A 1 79 ? -19.917 6.404 8.621 1.00 94.44 79 ALA A O 1
ATOM 601 N N . SER A 1 80 ? -18.983 5.486 10.439 1.00 94.88 80 SER A N 1
ATOM 602 C CA . SER A 1 80 ? -19.645 6.395 11.390 1.00 94.88 80 SER A CA 1
ATOM 603 C C . SER A 1 80 ? -19.237 7.864 11.217 1.00 94.88 80 SER A C 1
ATOM 605 O O . SER A 1 80 ? -19.968 8.760 11.637 1.00 94.88 80 SER A O 1
ATOM 607 N N . ARG A 1 81 ? -18.081 8.120 10.590 1.00 94.00 81 ARG A N 1
ATOM 608 C CA . ARG A 1 81 ? -17.578 9.459 10.256 1.00 94.00 81 ARG A CA 1
ATOM 609 C C . ARG A 1 81 ? -17.980 9.936 8.859 1.00 94.00 81 ARG A C 1
ATOM 611 O O . ARG A 1 81 ? -17.564 11.017 8.467 1.00 94.00 81 ARG A O 1
ATOM 618 N N . GLY A 1 82 ? -18.812 9.176 8.144 1.00 92.69 82 GLY A N 1
ATOM 619 C CA . GLY A 1 82 ? -19.351 9.550 6.834 1.00 92.69 82 GLY A CA 1
ATOM 620 C C . GLY A 1 82 ? -18.625 8.930 5.640 1.00 92.69 82 GLY A C 1
ATOM 621 O O . GLY A 1 82 ? -19.130 9.016 4.524 1.00 92.69 82 GLY A O 1
ATOM 622 N N . PHE A 1 83 ? -17.507 8.236 5.859 1.00 92.50 83 PHE A N 1
ATOM 623 C CA . PHE A 1 83 ? -16.769 7.529 4.809 1.00 92.50 83 PHE A CA 1
ATOM 624 C C . PHE A 1 83 ? -17.355 6.128 4.621 1.00 92.50 83 PHE A C 1
ATOM 626 O O . PHE A 1 83 ? -16.807 5.110 5.046 1.00 92.50 83 PHE A O 1
ATOM 633 N N . VAL A 1 84 ? -18.554 6.083 4.051 1.00 90.81 84 VAL A N 1
ATOM 634 C CA . VAL A 1 84 ? -19.240 4.823 3.761 1.00 90.81 84 VAL A CA 1
ATOM 635 C C . VAL A 1 84 ? -18.569 4.155 2.564 1.00 90.81 84 VAL A C 1
ATOM 637 O O . VAL A 1 84 ? -18.335 4.798 1.546 1.00 90.81 84 VAL A O 1
ATOM 640 N N . GLY A 1 85 ? -18.310 2.852 2.679 1.00 86.56 85 GLY A N 1
ATOM 641 C CA . GLY A 1 85 ? -17.695 2.064 1.608 1.00 86.56 85 GLY A CA 1
ATOM 642 C C . GLY A 1 85 ? -16.229 1.708 1.837 1.00 86.56 85 GLY A C 1
ATOM 643 O O . GLY A 1 85 ? -15.622 1.163 0.921 1.00 86.56 85 GLY A O 1
ATOM 644 N N . ALA A 1 86 ? -15.684 1.964 3.034 1.00 90.75 86 ALA A N 1
ATOM 645 C CA . ALA A 1 86 ? -14.355 1.489 3.399 1.00 90.75 86 ALA A CA 1
ATOM 646 C C . ALA A 1 86 ? -14.303 -0.037 3.322 1.00 90.75 86 ALA A C 1
ATOM 648 O O . ALA A 1 86 ? -15.149 -0.743 3.880 1.00 90.75 86 ALA A O 1
ATOM 649 N N . GLN A 1 87 ? -13.323 -0.513 2.579 1.00 89.19 87 GLN A N 1
ATOM 650 C CA . GLN A 1 87 ? -13.053 -1.912 2.337 1.00 89.19 87 GLN A CA 1
ATOM 651 C C . GLN A 1 87 ? -11.976 -2.389 3.312 1.00 89.19 87 GLN A C 1
ATOM 653 O O . GLN A 1 87 ? -11.463 -1.611 4.116 1.00 89.19 87 GLN A O 1
ATOM 658 N N . LEU A 1 88 ? -11.683 -3.684 3.282 1.00 88.56 88 LEU A N 1
ATOM 659 C CA . LEU A 1 88 ? -10.677 -4.298 4.132 1.00 88.56 88 LEU A CA 1
ATOM 660 C C . LEU A 1 88 ? -9.836 -5.258 3.297 1.00 88.56 88 LEU A C 1
ATOM 662 O O . LEU A 1 88 ? -10.391 -6.115 2.605 1.00 88.56 88 LEU A O 1
ATOM 666 N N . GLU A 1 89 ? -8.523 -5.125 3.401 1.00 85.38 89 GLU A N 1
ATOM 667 C CA . GLU A 1 89 ? -7.526 -5.914 2.687 1.00 85.38 89 GLU A CA 1
ATOM 668 C C . GLU A 1 89 ? -6.575 -6.563 3.687 1.00 85.38 89 GLU A C 1
ATOM 670 O O . GLU A 1 89 ? -6.322 -6.019 4.754 1.00 85.38 89 GLU A O 1
ATOM 675 N N . ALA A 1 90 ? -6.125 -7.786 3.411 1.00 84.12 90 ALA A N 1
ATOM 676 C CA . ALA A 1 90 ? -5.154 -8.449 4.271 1.00 84.12 90 ALA A CA 1
ATOM 677 C C . ALA A 1 90 ? -3.752 -8.044 3.829 1.00 84.12 90 ALA A C 1
ATOM 679 O O . ALA A 1 90 ? -3.373 -8.306 2.687 1.00 84.12 90 ALA A O 1
ATOM 680 N N . ASP A 1 91 ? -2.972 -7.494 4.752 1.00 78.38 91 ASP A N 1
ATOM 681 C CA . ASP A 1 91 ? -1.603 -7.114 4.442 1.00 78.38 91 ASP A CA 1
ATOM 682 C C . ASP A 1 91 ? -0.767 -8.372 4.144 1.00 78.38 91 ASP A C 1
ATOM 684 O O . ASP A 1 91 ? -0.842 -9.357 4.897 1.00 78.38 91 ASP A O 1
ATOM 688 N N . PRO A 1 92 ? 0.092 -8.365 3.104 1.00 68.69 92 PRO A N 1
ATOM 689 C CA . PRO A 1 92 ? 0.980 -9.488 2.776 1.00 68.69 92 PRO A CA 1
ATOM 690 C C . PRO A 1 92 ? 1.858 -9.942 3.954 1.00 68.69 92 PRO A C 1
ATOM 692 O O . PRO A 1 92 ? 2.311 -11.087 4.004 1.00 68.69 92 PRO A O 1
ATOM 695 N N . CYS A 1 93 ? 2.076 -9.041 4.915 1.00 68.69 93 CYS A N 1
ATOM 696 C CA . CYS A 1 93 ? 2.888 -9.230 6.113 1.00 68.69 93 CYS A CA 1
ATOM 697 C C . CYS A 1 93 ? 2.068 -9.560 7.374 1.00 68.69 93 CYS A C 1
ATOM 699 O O . CYS A 1 93 ? 2.621 -9.605 8.475 1.00 68.69 93 CYS A O 1
ATOM 701 N N . GLY A 1 94 ? 0.774 -9.834 7.213 1.00 77.75 94 GLY A N 1
ATOM 702 C CA . GLY A 1 94 ? -0.162 -10.079 8.300 1.00 77.75 94 GLY A CA 1
ATOM 703 C C . GLY A 1 94 ? -0.756 -8.792 8.868 1.00 77.75 94 GLY A C 1
ATOM 704 O O . GLY A 1 94 ? -0.115 -7.745 8.891 1.00 77.75 94 GLY A O 1
ATOM 705 N N . GLY A 1 95 ? -1.988 -8.903 9.361 1.00 88.06 95 GLY A N 1
ATOM 706 C CA . GLY A 1 95 ? -2.826 -7.750 9.677 1.00 88.06 95 GLY A CA 1
ATOM 707 C C . GLY A 1 95 ? -3.770 -7.423 8.525 1.00 88.06 95 GLY A C 1
ATOM 708 O O . GLY A 1 95 ? -3.948 -8.227 7.605 1.00 88.06 95 GLY A O 1
ATOM 709 N N . TYR A 1 96 ? -4.424 -6.276 8.634 1.00 92.06 96 TYR A N 1
ATOM 710 C CA . TYR A 1 96 ? -5.418 -5.814 7.687 1.00 92.06 96 TYR A CA 1
ATOM 711 C C . TYR A 1 96 ? -5.314 -4.312 7.483 1.00 92.06 96 TYR A C 1
ATOM 713 O O . TYR A 1 96 ? -5.300 -3.558 8.455 1.00 92.06 96 TYR A O 1
ATOM 721 N N . GLU A 1 97 ? -5.357 -3.890 6.238 1.00 91.50 97 GLU A N 1
ATOM 722 C CA . GLU A 1 97 ? -5.606 -2.522 5.835 1.00 91.50 97 GLU A CA 1
ATOM 723 C C . GLU A 1 97 ? -7.118 -2.274 5.748 1.00 91.50 97 GLU A C 1
ATOM 725 O O . GLU A 1 97 ? -7.900 -3.151 5.377 1.00 91.50 97 GLU A O 1
ATOM 730 N N . VAL A 1 98 ? -7.550 -1.072 6.115 1.00 93.94 98 VAL A N 1
ATOM 731 C CA . VAL A 1 98 ? -8.881 -0.542 5.827 1.00 93.94 98 VAL A CA 1
ATOM 732 C C . VAL A 1 98 ? -8.706 0.625 4.880 1.00 93.94 98 VAL A C 1
ATOM 734 O O . VAL A 1 98 ? -8.046 1.593 5.238 1.00 93.94 98 VAL A O 1
ATOM 737 N N . MET A 1 99 ? -9.328 0.567 3.713 1.00 92.88 99 MET A N 1
ATOM 738 C CA . MET A 1 99 ? -9.001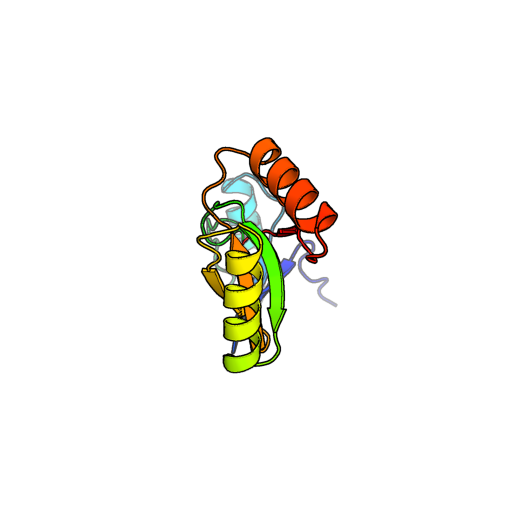 1.438 2.586 1.00 92.88 99 MET A CA 1
ATOM 739 C C . MET A 1 99 ? -10.237 1.866 1.799 1.00 92.88 99 MET A C 1
ATOM 741 O O . MET A 1 99 ? -11.317 1.284 1.908 1.00 92.88 99 MET A O 1
ATOM 745 N N . MET A 1 100 ? -10.091 2.916 1.003 1.00 91.81 100 MET A N 1
ATOM 746 C CA . MET A 1 100 ? -11.103 3.424 0.082 1.00 91.81 100 MET A CA 1
ATOM 747 C C . MET A 1 100 ? -10.558 3.340 -1.336 1.00 91.81 100 MET A C 1
ATOM 749 O O . MET A 1 100 ? -9.432 3.746 -1.577 1.00 91.81 100 MET A O 1
ATOM 753 N N . LYS A 1 101 ? -11.365 2.834 -2.267 1.00 87.62 101 LYS A N 1
ATOM 754 C CA . LYS A 1 101 ? -11.014 2.677 -3.687 1.00 87.62 101 LYS A CA 1
ATOM 755 C C . LYS A 1 101 ? -12.030 3.419 -4.562 1.00 87.62 101 LYS A C 1
ATOM 757 O O . LYS A 1 101 ? -13.057 3.895 -4.068 1.00 87.62 101 LYS A O 1
ATOM 762 N N . GLY A 1 102 ? -11.772 3.484 -5.868 1.00 82.81 102 GLY A N 1
ATOM 763 C CA . GLY A 1 102 ? -12.702 4.052 -6.854 1.00 82.81 102 GLY A CA 1
ATOM 764 C C . GLY A 1 102 ? -12.494 5.537 -7.157 1.00 82.81 102 GLY A C 1
ATOM 765 O O . GLY A 1 102 ? -13.432 6.214 -7.586 1.00 82.81 102 GLY A O 1
ATOM 766 N N . PHE A 1 103 ? -11.284 6.052 -6.937 1.00 84.44 103 PHE A N 1
ATOM 767 C CA . PHE A 1 103 ? -10.915 7.398 -7.369 1.00 84.44 103 PHE A CA 1
ATOM 768 C C . PHE A 1 103 ? -10.688 7.441 -8.886 1.00 84.44 103 PHE A C 1
ATOM 770 O O . PHE A 1 103 ? -10.112 6.533 -9.476 1.00 84.44 103 PHE A O 1
ATOM 777 N N . VAL A 1 104 ? -11.153 8.517 -9.515 1.00 80.81 104 VAL A N 1
ATOM 778 C CA . VAL A 1 104 ? -11.018 8.803 -10.950 1.00 80.81 104 VAL A CA 1
ATOM 779 C C . VAL A 1 104 ? -9.567 9.115 -11.307 1.00 80.81 104 VAL A C 1
ATOM 781 O O . VAL A 1 104 ? -9.109 8.763 -12.392 1.00 80.81 104 VAL A O 1
ATOM 784 N N . ASP A 1 105 ? -8.861 9.792 -10.404 1.00 79.25 105 ASP A N 1
ATOM 785 C CA . ASP A 1 105 ? -7.466 10.173 -10.552 1.00 79.25 105 ASP A CA 1
ATOM 786 C C . ASP A 1 105 ? -6.810 10.447 -9.189 1.00 79.25 105 ASP A C 1
ATOM 788 O O . ASP A 1 105 ? -7.446 10.447 -8.129 1.00 79.25 105 ASP A O 1
ATOM 792 N N . GLU A 1 106 ? -5.501 10.687 -9.231 1.00 84.81 106 GLU A N 1
ATOM 793 C CA . GLU A 1 106 ? -4.673 10.924 -8.050 1.00 84.81 106 GLU A CA 1
ATOM 794 C C . GLU A 1 106 ? -5.087 12.199 -7.307 1.00 84.81 106 GLU A C 1
ATOM 796 O O . GLU A 1 106 ? -4.971 12.285 -6.085 1.00 84.81 106 GLU A O 1
ATOM 801 N N . ALA A 1 107 ? -5.604 13.201 -8.024 1.00 85.56 107 ALA A N 1
ATOM 802 C CA . ALA A 1 107 ? -6.057 14.441 -7.411 1.00 85.56 107 ALA A CA 1
ATOM 803 C C . ALA A 1 107 ? -7.300 14.199 -6.543 1.00 85.56 107 ALA A C 1
ATOM 805 O O . ALA A 1 107 ? -7.378 14.720 -5.428 1.00 85.56 107 ALA A O 1
ATOM 806 N N . GLN A 1 108 ? -8.239 13.374 -7.012 1.00 88.44 108 GLN A N 1
ATOM 807 C CA . GLN A 1 108 ? -9.406 12.976 -6.232 1.00 88.44 108 GLN A CA 1
ATOM 808 C C . GLN A 1 108 ? -9.015 12.124 -5.019 1.00 88.44 108 GLN A C 1
ATOM 810 O O . GLN A 1 108 ? -9.510 12.385 -3.920 1.00 88.44 108 GLN A O 1
ATOM 815 N N . ALA A 1 109 ? -8.116 11.150 -5.194 1.00 90.25 109 ALA A N 1
ATOM 816 C CA . ALA A 1 109 ? -7.628 10.313 -4.098 1.00 90.25 109 ALA A CA 1
ATOM 817 C C . ALA A 1 109 ? -6.943 11.153 -3.005 1.00 90.25 109 ALA A C 1
ATOM 819 O O . ALA A 1 109 ? -7.270 11.044 -1.825 1.00 90.25 109 ALA A O 1
ATOM 820 N N . ASN A 1 110 ? -6.070 12.084 -3.396 1.00 90.88 110 ASN A N 1
ATOM 821 C CA . ASN A 1 110 ? -5.386 12.980 -2.464 1.00 90.88 110 ASN A CA 1
ATOM 822 C C . ASN A 1 110 ? -6.341 13.945 -1.749 1.00 90.88 110 ASN A C 1
ATOM 824 O O . ASN A 1 110 ? -6.167 14.220 -0.560 1.00 90.88 110 ASN A O 1
ATOM 828 N N . ALA A 1 111 ? -7.359 14.458 -2.446 1.00 92.69 111 ALA A N 1
ATOM 829 C CA . ALA A 1 111 ? -8.373 15.306 -1.823 1.00 92.69 111 ALA A CA 1
ATOM 830 C C . ALA A 1 111 ? -9.168 14.536 -0.757 1.00 92.69 111 ALA A C 1
ATOM 832 O O . ALA A 1 111 ? -9.378 15.047 0.344 1.00 92.69 111 ALA A O 1
ATOM 833 N N . PHE A 1 112 ? -9.548 13.292 -1.059 1.00 94.12 112 PHE A N 1
ATOM 834 C CA . PHE A 1 112 ? -10.224 12.407 -0.115 1.00 94.12 112 PHE A CA 1
ATOM 835 C C . PHE A 1 112 ? -9.339 12.069 1.094 1.00 94.12 112 PHE A C 1
ATOM 837 O O . PHE A 1 112 ? -9.787 12.176 2.237 1.00 94.12 112 PHE A O 1
ATOM 844 N N . ALA A 1 113 ? -8.068 11.726 0.864 1.00 95.00 113 ALA A N 1
ATOM 845 C CA . ALA A 1 113 ? -7.111 11.460 1.934 1.00 95.00 113 ALA A CA 1
ATOM 846 C C . ALA A 1 113 ? -6.959 12.667 2.875 1.00 95.00 113 ALA A C 1
ATOM 848 O O . ALA A 1 113 ? -7.011 12.513 4.093 1.00 95.00 113 ALA A O 1
ATOM 849 N N . ALA A 1 114 ? -6.862 13.884 2.331 1.00 95.12 114 ALA A N 1
ATOM 850 C CA . ALA A 1 114 ? -6.763 15.105 3.130 1.00 95.12 114 ALA A CA 1
ATOM 851 C C . ALA A 1 114 ? -8.014 15.359 3.992 1.00 95.12 114 ALA A C 1
ATOM 853 O O . ALA A 1 114 ? -7.897 15.782 5.146 1.00 95.12 114 ALA A O 1
ATOM 854 N N . GLU A 1 115 ? -9.205 15.084 3.457 1.00 95.31 115 GLU A N 1
ATOM 855 C CA . GLU A 1 115 ? -10.461 15.182 4.204 1.00 95.31 115 GLU A CA 1
ATOM 856 C C . GLU A 1 115 ? -10.499 14.183 5.369 1.00 95.31 115 GLU A C 1
ATOM 858 O O . GLU A 1 115 ? -10.719 14.572 6.520 1.00 95.31 115 GLU A O 1
ATOM 863 N N . ALA A 1 116 ? -10.230 12.907 5.088 1.00 95.31 116 ALA A N 1
ATOM 864 C CA . ALA A 1 116 ? -10.221 11.839 6.083 1.00 95.31 116 ALA A CA 1
ATOM 865 C C . ALA A 1 116 ? -9.148 12.054 7.165 1.00 95.31 116 ALA A C 1
ATOM 867 O O . ALA A 1 116 ? -9.403 11.840 8.357 1.00 95.31 116 ALA A O 1
ATOM 868 N N . TYR A 1 117 ? -7.982 12.569 6.777 1.00 93.25 117 TYR A N 1
ATOM 869 C CA . TYR A 1 117 ? -6.929 12.972 7.702 1.00 93.25 117 TYR A CA 1
ATOM 870 C C . TYR A 1 117 ? -7.381 14.118 8.617 1.00 93.25 117 TYR A C 1
ATOM 872 O O . TYR A 1 117 ? -7.188 14.070 9.834 1.00 93.25 117 TYR A O 1
ATOM 880 N N . GLY A 1 118 ? -8.066 15.122 8.060 1.00 92.94 118 GLY A N 1
ATOM 881 C CA . GLY A 1 118 ? -8.586 16.274 8.802 1.00 92.94 118 GLY A CA 1
ATOM 882 C C . GLY A 1 118 ? -9.576 15.920 9.918 1.00 92.94 118 GLY A C 1
ATOM 883 O O . GLY A 1 118 ? -9.749 16.699 10.856 1.00 92.94 118 GLY A O 1
ATOM 884 N N . VAL A 1 119 ? -10.192 14.736 9.858 1.00 93.00 119 VAL A N 1
ATOM 885 C CA . VAL A 1 119 ? -11.144 14.239 10.868 1.00 93.00 119 VAL A CA 1
ATOM 886 C C . VAL A 1 119 ? -10.599 13.092 11.730 1.00 93.00 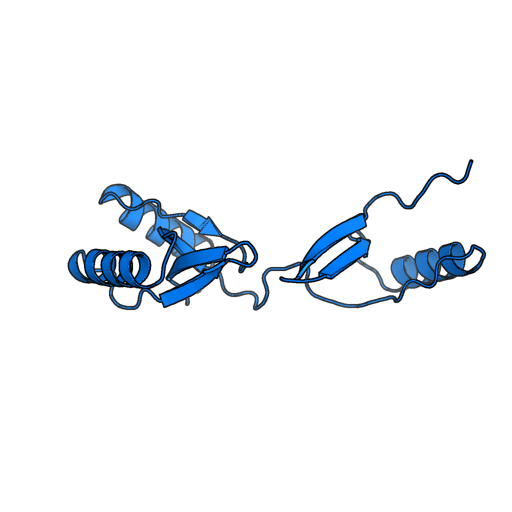119 VAL A C 1
ATOM 888 O O . VAL A 1 119 ? -11.336 12.529 12.552 1.00 93.00 119 VAL A O 1
ATOM 891 N N . GLY A 1 120 ? -9.297 12.810 11.608 1.00 91.62 120 GLY A N 1
ATOM 892 C CA . GLY A 1 120 ? -8.526 11.990 12.542 1.00 91.62 120 GLY A CA 1
ATOM 893 C C . GLY A 1 120 ? -8.193 10.570 12.082 1.00 91.62 120 GLY A C 1
ATOM 894 O O . GLY A 1 120 ? -7.780 9.774 12.925 1.00 91.62 120 GLY A O 1
ATOM 895 N N . PHE A 1 121 ? -8.369 10.233 10.800 1.00 94.25 121 PHE A N 1
ATOM 896 C CA . PHE A 1 121 ? -7.861 8.976 10.237 1.00 94.25 121 PHE A CA 1
ATOM 897 C C . PHE A 1 121 ? -6.407 9.112 9.786 1.00 94.25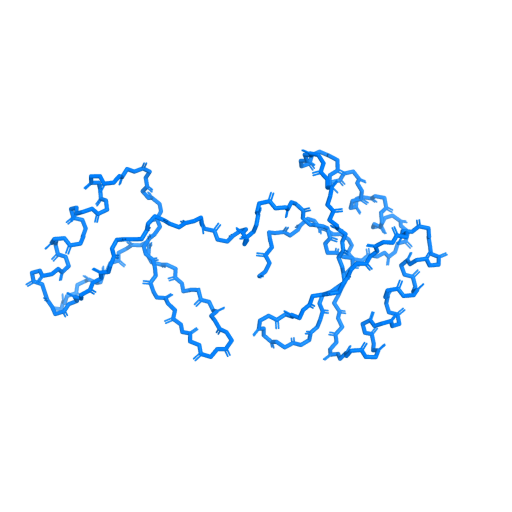 121 PHE A C 1
ATOM 899 O O . PHE A 1 121 ? -5.945 10.209 9.482 1.00 94.25 121 PHE A O 1
ATOM 906 N N . ASN A 1 122 ? -5.691 7.992 9.695 1.00 91.25 122 ASN A N 1
ATOM 907 C CA . ASN A 1 122 ? -4.361 7.970 9.088 1.00 91.25 122 ASN A CA 1
ATOM 908 C C . ASN A 1 122 ? -4.479 7.805 7.565 1.00 91.25 122 ASN A C 1
ATOM 910 O O . ASN A 1 122 ? -3.972 6.841 7.000 1.00 91.25 122 ASN A O 1
ATOM 914 N N . ALA A 1 123 ? -5.235 8.702 6.930 1.00 93.06 123 ALA A N 1
ATOM 915 C CA . ALA A 1 123 ? -5.609 8.564 5.534 1.00 93.06 123 ALA A CA 1
ATOM 916 C C . ALA A 1 123 ? -4.487 9.005 4.589 1.00 93.06 123 ALA A C 1
ATOM 918 O O . ALA A 1 123 ? -4.028 10.146 4.676 1.00 93.06 123 ALA A O 1
ATOM 919 N N . HIS A 1 124 ? -4.066 8.130 3.680 1.00 91.81 124 HIS A N 1
ATOM 920 C CA . HIS A 1 124 ? -3.048 8.435 2.676 1.00 91.81 124 HIS A CA 1
ATOM 921 C C . HIS A 1 124 ? -3.183 7.538 1.448 1.00 91.81 124 HIS A C 1
ATOM 923 O O . HIS A 1 124 ? -3.753 6.459 1.535 1.00 91.81 124 HIS A O 1
ATOM 929 N N . LEU A 1 125 ? -2.709 8.026 0.300 1.00 88.62 125 LEU A N 1
ATOM 930 C CA . LEU A 1 125 ? -2.675 7.247 -0.933 1.00 88.62 125 LEU A CA 1
ATOM 931 C C . LEU A 1 125 ? -1.605 6.155 -0.815 1.00 88.62 125 LEU A C 1
ATOM 933 O O . LEU A 1 125 ? -0.448 6.472 -0.525 1.00 88.62 125 LEU A O 1
ATOM 937 N N . GLU A 1 126 ? -1.983 4.917 -1.097 1.00 76.31 126 GLU A N 1
ATOM 938 C CA . GLU A 1 126 ? -1.069 3.782 -1.209 1.00 76.31 126 GLU A CA 1
ATOM 939 C C . GLU A 1 126 ? -1.181 3.162 -2.614 1.00 76.31 126 GLU A C 1
ATOM 941 O O . GLU A 1 126 ? -2.228 3.277 -3.258 1.00 76.31 126 GLU A O 1
ATOM 946 N N . PRO A 1 127 ? -0.088 2.601 -3.163 1.00 63.69 127 PRO A N 1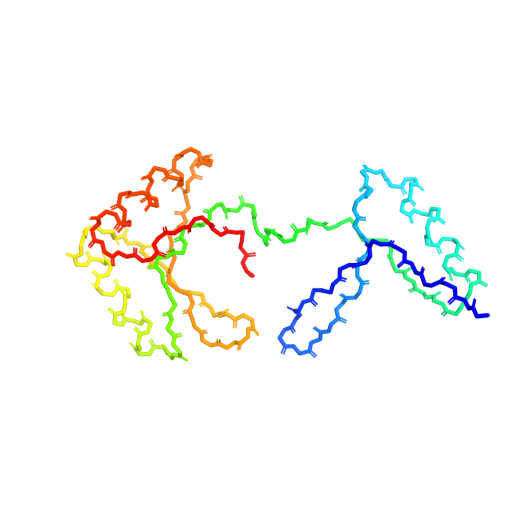
ATOM 947 C CA . PRO A 1 127 ? -0.189 1.667 -4.273 1.00 63.69 127 PRO A CA 1
ATOM 948 C C . PRO A 1 127 ? -0.731 0.344 -3.741 1.00 63.69 127 PRO A C 1
ATOM 950 O O . PRO A 1 127 ? -0.278 -0.112 -2.695 1.00 63.69 127 PRO A O 1
ATOM 953 N N . GLU A 1 128 ? -1.615 -0.300 -4.492 1.00 60.88 128 GLU A N 1
ATOM 954 C CA . GLU A 1 128 ? -2.269 -1.518 -4.022 1.00 60.88 128 GLU A CA 1
ATOM 955 C C . GLU A 1 128 ? -1.261 -2.611 -3.633 1.00 60.88 128 GLU A C 1
ATOM 957 O O . GLU A 1 128 ? -0.450 -3.058 -4.463 1.00 60.88 128 GLU A O 1
ATOM 962 N N . SER A 1 129 ? -1.334 -2.999 -2.354 1.00 56.62 129 SER A N 1
ATOM 963 C CA . SER A 1 129 ? -0.437 -3.918 -1.633 1.00 56.62 129 SER A CA 1
ATOM 964 C C . SER A 1 129 ? -0.405 -5.332 -2.181 1.00 56.62 129 SER A C 1
ATOM 966 O O . SER A 1 129 ? -1.459 -5.934 -2.468 1.00 56.62 129 SER A O 1
#

Secondary structure (DSSP, 8-state):
-----SSEEEEEETTEEEEEE-----HHHHHHHHHHHHTTT--PPP---PPS-SSS--EEEEEEESSHHHHHHHHHHHHHTT-TT-EEEE-TTSSEEEEE---SSHHHHHHHHHHHHHTT---EEE---

Sequence (129 aa):
MAQGFTFTAIEVGCNEFRVVIRGYDTFATAVAIQDEARRSTFRPTVECYHAPDKNGELEVAMGHAPDLDSAKALVALVASRGFVGAQLEADPCGGYEVMMKGFVDEAQANAFAAEAYGVGFNAHLEPES